Protein AF-W1XYH3-F1 (afdb_monomer_lite)

pLDDT: mean 91.87, std 9.47, range [54.69, 98.69]

Sequence (78 aa):
HDQGLFGIVQGAGFEDLRRQSAHDLVSMDFPGYSIGGLAVGETHEEMNAVLDFTTQLLPENKPRYLMGVGAPDSLIDG

Foldseek 3Di:
DDDFDEQEQDDALDLVSSLVSLVVRVVVPGQAYEYDNLQDDDDPVSSLNSCVRNVVSHDPPHDYHYPPDDDPVSVVSD

Structure (mmCIF, N/CA/C/O backbone):
data_AF-W1XYH3-F1
#
_entry.id   AF-W1XYH3-F1
#
loop_
_atom_site.group_PDB
_atom_site.id
_atom_site.type_symbol
_atom_site.label_atom_id
_atom_site.label_alt_id
_atom_site.label_comp_id
_atom_site.label_asym_id
_atom_site.label_entity_id
_atom_site.label_seq_id
_atom_site.pdbx_PDB_ins_code
_atom_site.Cartn_x
_atom_site.Cartn_y
_atom_site.Cartn_z
_atom_site.occupancy
_atom_site.B_iso_or_equiv
_atom_site.auth_seq_id
_atom_site.auth_comp_id
_atom_site.auth_asym_id
_atom_site.auth_atom_id
_atom_site.pdbx_PDB_model_num
ATOM 1 N N . HIS A 1 1 ? -4.141 14.932 20.915 1.00 65.12 1 HIS A N 1
ATOM 2 C CA . HIS A 1 1 ? -3.385 14.609 19.693 1.00 65.12 1 HIS A CA 1
ATOM 3 C C . HIS A 1 1 ? -3.746 13.190 19.327 1.00 65.12 1 HIS A C 1
ATOM 5 O O . HIS A 1 1 ? -3.447 12.307 20.117 1.00 65.12 1 HIS A O 1
ATOM 11 N N . ASP A 1 2 ? -4.476 13.002 18.233 1.00 85.31 2 ASP A N 1
ATOM 12 C CA . ASP A 1 2 ? -4.821 11.672 17.732 1.00 85.31 2 ASP A CA 1
ATOM 13 C C . ASP A 1 2 ? -3.842 11.326 16.601 1.00 85.31 2 ASP A C 1
ATOM 15 O O . ASP A 1 2 ? -3.544 12.187 15.769 1.00 85.31 2 ASP A O 1
ATOM 19 N N . GLN A 1 3 ? -3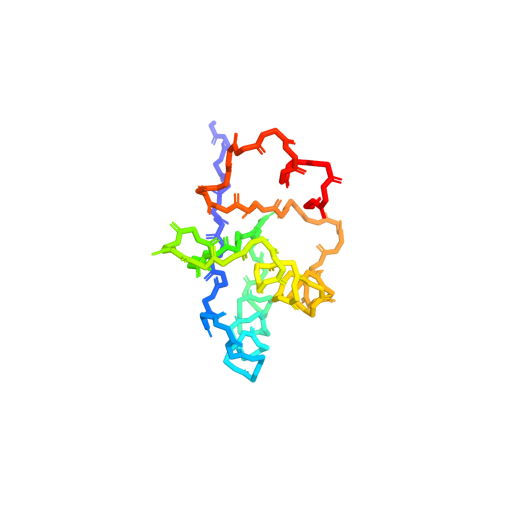.259 10.129 16.629 1.00 91.94 3 GLN A N 1
ATOM 20 C CA . GLN A 1 3 ? -2.239 9.683 15.675 1.00 91.94 3 GLN A CA 1
ATOM 21 C C . GLN A 1 3 ? -2.623 8.302 15.141 1.00 91.94 3 GLN A C 1
ATOM 23 O O . GLN A 1 3 ? -2.878 7.387 15.919 1.00 91.94 3 GLN A O 1
ATOM 28 N N . GLY A 1 4 ? -2.622 8.138 13.816 1.00 92.19 4 GLY A N 1
ATOM 29 C CA . GLY A 1 4 ? -2.862 6.849 13.166 1.00 92.19 4 GLY A CA 1
ATOM 30 C C . GLY A 1 4 ? -1.556 6.113 12.866 1.00 92.19 4 GLY A C 1
ATOM 31 O O . GLY A 1 4 ? -0.677 6.665 12.208 1.00 92.19 4 GLY A O 1
ATOM 32 N N . LEU A 1 5 ? -1.440 4.861 13.312 1.00 96.81 5 LEU A N 1
ATOM 33 C CA . LEU A 1 5 ? -0.354 3.953 12.928 1.00 96.81 5 LEU A CA 1
ATOM 34 C C . LEU A 1 5 ? -0.800 3.083 11.750 1.00 96.81 5 LEU A C 1
ATOM 36 O O . LEU A 1 5 ? -1.798 2.383 11.861 1.00 96.81 5 LEU A O 1
ATOM 40 N N . PHE A 1 6 ? -0.081 3.112 10.630 1.00 98.38 6 PHE A N 1
ATOM 41 C CA . PHE A 1 6 ? -0.463 2.362 9.430 1.00 98.38 6 PHE A CA 1
ATOM 42 C C . PHE A 1 6 ? 0.435 1.141 9.233 1.00 98.38 6 PHE A C 1
ATOM 44 O O . PHE A 1 6 ? 1.659 1.244 9.341 1.00 98.38 6 PHE A O 1
ATOM 51 N N . GLY A 1 7 ? -0.168 -0.002 8.901 1.00 98.31 7 GLY A N 1
ATOM 52 C CA . GLY A 1 7 ? 0.565 -1.169 8.403 1.00 98.31 7 GLY A CA 1
ATOM 53 C C . GLY A 1 7 ? 0.947 -0.972 6.935 1.00 98.31 7 GLY A C 1
ATOM 54 O O . GLY A 1 7 ? 0.174 -0.383 6.189 1.00 98.31 7 GLY A O 1
ATOM 55 N N . ILE A 1 8 ? 2.113 -1.452 6.493 1.00 98.50 8 ILE A N 1
ATOM 56 C CA . ILE A 1 8 ? 2.573 -1.285 5.102 1.00 98.50 8 ILE A CA 1
ATOM 57 C C . ILE A 1 8 ? 2.691 -2.652 4.433 1.00 98.50 8 ILE A C 1
ATOM 59 O O . ILE A 1 8 ? 3.592 -3.424 4.761 1.00 98.50 8 ILE A O 1
ATOM 63 N N . VAL A 1 9 ? 1.812 -2.929 3.472 1.00 98.56 9 VAL A N 1
ATOM 64 C CA . VAL A 1 9 ? 1.836 -4.155 2.671 1.00 98.56 9 VAL A CA 1
ATOM 65 C C . VAL A 1 9 ? 3.063 -4.157 1.763 1.00 98.56 9 VAL A C 1
ATOM 67 O O . VAL A 1 9 ? 3.319 -3.184 1.045 1.00 98.56 9 VAL A O 1
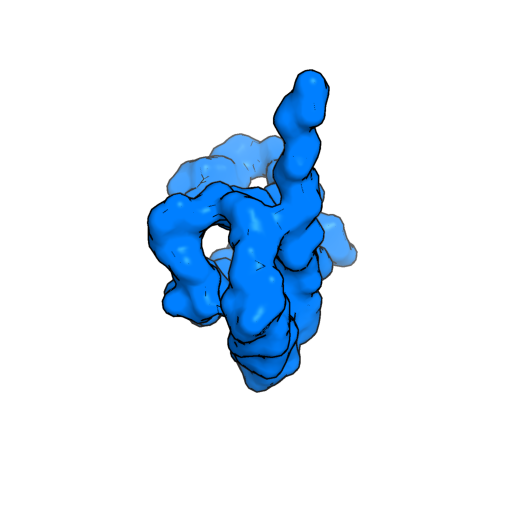ATOM 70 N N . GLN A 1 10 ? 3.791 -5.272 1.769 1.00 97.81 10 GLN A N 1
ATOM 71 C CA . GLN A 1 10 ? 4.982 -5.530 0.954 1.00 97.81 10 GLN A CA 1
ATOM 72 C C . GLN A 1 10 ? 4.799 -6.802 0.115 1.00 97.81 10 GLN A C 1
ATOM 74 O O . GLN A 1 10 ? 3.809 -7.510 0.266 1.00 97.81 10 GLN A O 1
ATOM 79 N N . GLY A 1 11 ? 5.752 -7.085 -0.776 1.00 96.12 11 GLY A N 1
ATOM 80 C CA . GLY A 1 11 ? 5.732 -8.285 -1.626 1.00 96.12 11 GLY A CA 1
ATOM 81 C C . GLY A 1 11 ? 6.085 -8.045 -3.095 1.00 96.12 11 GLY A C 1
ATOM 82 O O . GLY A 1 11 ? 5.988 -8.974 -3.888 1.00 96.12 11 GLY A O 1
ATOM 83 N N . ALA A 1 12 ? 6.511 -6.828 -3.467 1.00 93.62 12 ALA A N 1
ATOM 84 C CA . ALA A 1 12 ? 6.819 -6.453 -4.854 1.00 93.62 12 ALA A CA 1
ATOM 85 C C . ALA A 1 12 ? 5.664 -6.844 -5.803 1.00 93.62 12 ALA A C 1
ATOM 87 O O . ALA A 1 12 ? 4.506 -6.583 -5.464 1.00 93.62 12 ALA A O 1
ATOM 88 N N . GLY A 1 13 ? 5.973 -7.466 -6.945 1.00 93.69 13 GLY A N 1
ATOM 89 C CA . GLY A 1 13 ? 4.995 -8.001 -7.897 1.00 93.69 13 GLY A CA 1
ATOM 90 C C . GLY A 1 13 ? 4.494 -9.420 -7.599 1.00 93.69 13 GLY A C 1
ATOM 91 O O . GLY A 1 13 ? 3.807 -10.001 -8.432 1.00 93.69 13 GLY A O 1
ATOM 92 N N . PHE A 1 14 ? 4.846 -10.010 -6.453 1.00 96.19 14 PHE A N 1
ATOM 93 C CA . PHE A 1 14 ? 4.495 -11.393 -6.122 1.00 96.19 14 PHE A CA 1
ATOM 94 C C . PHE A 1 14 ? 3.182 -11.453 -5.333 1.00 96.19 14 PHE A C 1
ATOM 96 O O . PHE A 1 14 ? 3.099 -10.977 -4.198 1.00 96.19 14 PHE A O 1
ATOM 103 N N . GLU A 1 15 ? 2.148 -12.044 -5.937 1.00 97.62 15 GLU A N 1
ATOM 104 C CA . GLU A 1 15 ? 0.800 -12.115 -5.358 1.00 97.62 15 GLU A CA 1
ATOM 105 C C . GLU A 1 15 ? 0.757 -12.886 -4.031 1.00 97.62 15 GLU A C 1
ATOM 107 O O . GLU A 1 15 ? 0.104 -12.459 -3.079 1.00 97.62 15 GLU A O 1
ATOM 112 N N . ASP A 1 16 ? 1.466 -14.007 -3.936 1.00 98.25 16 ASP A N 1
ATOM 113 C CA . ASP A 1 16 ? 1.519 -14.846 -2.739 1.00 98.25 16 ASP A CA 1
ATOM 114 C C . ASP A 1 16 ? 2.135 -14.102 -1.546 1.00 98.25 16 ASP A C 1
ATOM 116 O O . ASP A 1 16 ? 1.575 -14.113 -0.445 1.00 98.25 16 ASP A O 1
ATOM 120 N N . LEU A 1 17 ? 3.235 -13.378 -1.774 1.00 98.44 17 LEU A N 1
ATOM 121 C CA . LEU A 1 17 ? 3.887 -12.561 -0.750 1.00 98.44 17 LEU A CA 1
ATOM 122 C C . LEU A 1 17 ? 3.018 -11.371 -0.331 1.00 98.44 17 LEU A C 1
ATOM 124 O O . LEU A 1 17 ? 2.911 -11.076 0.861 1.00 98.44 17 LEU A O 1
ATOM 128 N N . ARG A 1 18 ? 2.358 -10.715 -1.292 1.00 98.31 18 ARG A N 1
ATOM 129 C CA . ARG A 1 18 ? 1.392 -9.637 -1.025 1.00 98.31 18 ARG A CA 1
ATOM 130 C C . ARG A 1 18 ? 0.226 -10.135 -0.186 1.00 98.31 18 ARG A C 1
ATOM 132 O O . ARG A 1 18 ? -0.159 -9.471 0.776 1.00 98.31 18 ARG A O 1
ATOM 139 N N . ARG A 1 19 ? -0.293 -11.322 -0.501 1.00 98.56 19 ARG A N 1
ATOM 140 C CA . ARG A 1 19 ? -1.394 -11.946 0.231 1.00 98.56 19 ARG A CA 1
ATOM 141 C C . ARG A 1 19 ? -1.007 -12.291 1.660 1.00 98.56 19 ARG A C 1
ATOM 143 O O . ARG A 1 19 ? -1.758 -11.966 2.578 1.00 98.56 19 ARG A O 1
ATOM 150 N N . GLN A 1 20 ? 0.171 -12.877 1.857 1.00 98.69 20 GLN A N 1
ATOM 151 C CA . GLN A 1 20 ? 0.703 -13.143 3.192 1.00 98.69 20 GLN A CA 1
ATOM 152 C C . GLN A 1 20 ? 0.850 -11.841 3.995 1.00 98.69 20 GLN A C 1
ATOM 154 O O . GLN A 1 20 ? 0.312 -11.729 5.095 1.00 98.69 20 GLN A O 1
ATOM 159 N N . SER A 1 21 ? 1.494 -10.824 3.411 1.00 98.69 21 SER A N 1
ATOM 160 C CA . SER A 1 21 ? 1.694 -9.524 4.058 1.00 98.69 21 SER A CA 1
ATOM 161 C C . SER A 1 21 ? 0.371 -8.848 4.432 1.00 98.69 21 SER A C 1
ATOM 163 O O . SER A 1 21 ? 0.248 -8.336 5.544 1.00 98.69 21 SER A O 1
ATOM 165 N N . ALA A 1 22 ? -0.622 -8.859 3.540 1.00 98.62 22 ALA A N 1
ATOM 166 C CA . ALA A 1 22 ? -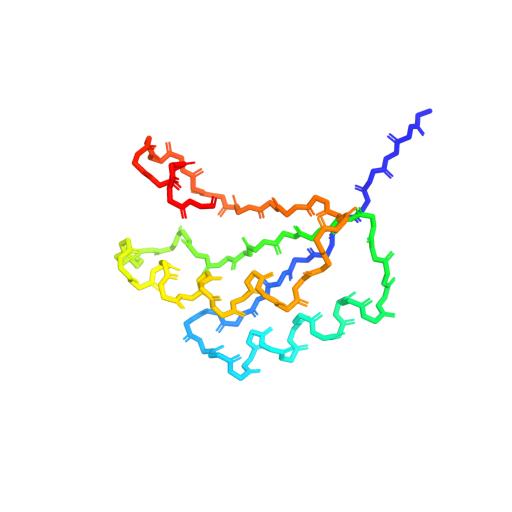1.935 -8.282 3.803 1.00 98.62 22 ALA A CA 1
ATOM 167 C C . ALA A 1 22 ? -2.664 -9.022 4.934 1.00 98.62 22 ALA A C 1
ATOM 169 O O . ALA A 1 22 ? -3.142 -8.372 5.860 1.00 98.62 22 ALA A O 1
ATOM 170 N N . HIS A 1 23 ? -2.706 -10.358 4.913 1.00 98.56 23 HIS A N 1
ATOM 171 C CA . HIS A 1 23 ? -3.363 -11.131 5.971 1.00 98.56 23 HIS A CA 1
ATOM 172 C C . HIS A 1 23 ? -2.736 -10.900 7.345 1.00 98.56 23 HIS A C 1
ATOM 174 O O . HIS A 1 23 ? -3.466 -10.658 8.310 1.00 98.56 23 HIS A O 1
ATOM 180 N N . ASP A 1 24 ? -1.406 -10.922 7.429 1.00 98.69 24 ASP A N 1
ATOM 181 C CA . ASP A 1 24 ? -0.699 -10.706 8.689 1.00 98.69 24 ASP A CA 1
ATOM 182 C C . ASP A 1 24 ? -0.991 -9.311 9.243 1.00 98.69 24 ASP A C 1
ATOM 184 O O . ASP A 1 24 ? -1.354 -9.175 10.410 1.00 98.69 24 ASP A O 1
ATOM 188 N N . LEU A 1 25 ? -0.916 -8.272 8.406 1.00 98.62 25 LEU A N 1
ATOM 189 C CA . LEU A 1 25 ? -1.192 -6.900 8.835 1.00 98.62 25 LEU A CA 1
ATOM 190 C C . LEU A 1 25 ? -2.659 -6.693 9.214 1.00 98.62 25 LEU A C 1
ATOM 192 O O . LEU A 1 25 ? -2.937 -6.038 10.218 1.00 98.62 25 LEU A O 1
ATOM 196 N N . VAL A 1 26 ? -3.599 -7.253 8.450 1.00 98.38 26 VAL A N 1
ATOM 197 C CA . VAL A 1 26 ? -5.035 -7.149 8.744 1.00 98.38 26 VAL A CA 1
ATOM 198 C C . VAL A 1 26 ? -5.377 -7.825 10.068 1.00 98.38 26 VAL A C 1
ATOM 200 O O . VAL A 1 26 ? -6.190 -7.294 10.824 1.00 98.38 26 VAL A O 1
ATOM 203 N N . SER A 1 27 ? -4.707 -8.932 10.406 1.00 98.44 27 SER A N 1
ATOM 204 C CA . SER A 1 27 ? -4.881 -9.607 11.699 1.00 98.44 27 SER A CA 1
ATOM 205 C C . SER A 1 27 ? -4.465 -8.752 12.909 1.00 98.44 27 SER A C 1
ATOM 207 O O . SER A 1 27 ? -4.904 -9.022 14.025 1.00 98.44 27 SER A O 1
ATOM 209 N N . MET A 1 28 ? -3.656 -7.706 12.693 1.00 98.25 28 MET A N 1
ATOM 210 C CA . MET A 1 28 ? -3.197 -6.767 13.726 1.00 98.25 28 MET A CA 1
ATOM 211 C C . MET A 1 28 ? -4.106 -5.535 13.888 1.00 98.25 28 MET A C 1
ATOM 213 O O . MET A 1 28 ? -3.895 -4.746 14.805 1.00 98.25 28 MET A O 1
ATOM 217 N N . ASP A 1 29 ? -5.110 -5.366 13.022 1.00 97.50 29 ASP A N 1
ATOM 218 C CA . ASP A 1 29 ? -6.170 -4.355 13.132 1.00 97.50 29 ASP A CA 1
ATOM 219 C C . ASP A 1 29 ? -5.707 -2.876 13.170 1.00 97.50 29 ASP A C 1
ATOM 221 O O . ASP A 1 29 ? -6.266 -2.046 13.887 1.00 97.50 29 ASP A O 1
ATOM 225 N N . PHE A 1 30 ? -4.734 -2.486 12.339 1.00 98.00 30 PHE A N 1
ATOM 226 C CA . PHE A 1 30 ? -4.284 -1.086 12.244 1.00 98.00 30 PHE A CA 1
ATOM 227 C C . PHE A 1 30 ? -5.408 -0.117 11.818 1.00 98.00 30 PHE A C 1
ATOM 229 O O . PHE A 1 30 ? -6.291 -0.509 11.050 1.00 98.00 30 PHE A O 1
ATOM 236 N N . PRO A 1 31 ? -5.388 1.165 12.241 1.00 97.31 31 PRO A N 1
ATOM 237 C CA . PRO A 1 31 ? -6.362 2.176 11.812 1.00 97.31 31 PRO A CA 1
ATOM 238 C C . PRO A 1 31 ? -6.342 2.472 10.303 1.00 97.31 31 PRO A C 1
ATOM 240 O O . PRO A 1 31 ? -7.319 3.010 9.789 1.00 97.31 31 PRO A O 1
ATOM 243 N N . GLY A 1 32 ? -5.277 2.103 9.588 1.00 97.94 32 GLY A N 1
ATOM 244 C CA . GLY A 1 32 ? -5.199 2.170 8.131 1.00 97.94 32 GLY A CA 1
ATOM 245 C C . GLY A 1 32 ? -4.049 1.332 7.578 1.00 97.94 32 GLY A C 1
ATOM 246 O O . GLY A 1 32 ? -3.196 0.848 8.329 1.00 97.94 32 GLY A O 1
ATOM 247 N N . TYR A 1 33 ? -4.042 1.153 6.260 1.00 98.50 33 TYR A N 1
ATOM 248 C CA . TYR A 1 33 ? -3.070 0.316 5.563 1.00 98.50 33 TYR A CA 1
ATOM 249 C C . TYR A 1 33 ? -2.478 1.056 4.373 1.00 98.50 33 TYR A C 1
ATOM 251 O O . TYR A 1 33 ? -3.173 1.753 3.641 1.00 98.50 33 TYR A O 1
ATOM 259 N N . SER A 1 34 ? -1.187 0.886 4.158 1.00 97.88 34 SER A N 1
ATOM 260 C CA . SER A 1 34 ? -0.472 1.435 3.017 1.00 97.88 34 SER A CA 1
ATOM 261 C C . SER A 1 34 ? -0.034 0.316 2.084 1.00 97.88 34 SER A C 1
ATOM 263 O O . SER A 1 34 ? 0.269 -0.791 2.528 1.00 97.88 34 SER A O 1
ATOM 265 N N . ILE A 1 35 ? 0.062 0.615 0.795 1.00 97.50 35 ILE A N 1
ATOM 266 C CA . ILE A 1 35 ? 0.632 -0.267 -0.217 1.00 97.50 35 ILE A CA 1
ATOM 267 C C . ILE A 1 35 ? 2.002 0.304 -0.575 1.00 97.50 35 ILE A C 1
ATOM 269 O O . ILE A 1 35 ? 2.105 1.392 -1.143 1.00 97.50 35 ILE A O 1
ATOM 273 N N . GLY A 1 36 ? 3.057 -0.401 -0.167 1.00 96.00 36 GLY A N 1
ATOM 274 C CA . GLY A 1 36 ? 4.443 -0.007 -0.404 1.00 96.00 36 GLY A CA 1
ATOM 275 C C . GLY A 1 36 ? 5.101 -0.815 -1.520 1.00 96.00 36 GLY A C 1
ATOM 276 O O . GLY A 1 36 ? 4.604 -1.870 -1.921 1.00 96.00 36 GLY A O 1
ATOM 277 N N . GLY A 1 37 ? 6.250 -0.327 -1.993 1.00 92.81 37 GLY A N 1
ATOM 278 C CA . GLY A 1 37 ? 7.088 -1.042 -2.959 1.00 92.81 37 GLY A CA 1
ATOM 279 C C . GLY A 1 37 ? 6.485 -1.146 -4.361 1.00 92.81 37 GLY A C 1
ATOM 280 O O . GLY A 1 37 ? 6.738 -2.152 -5.014 1.00 92.81 37 GLY A O 1
ATOM 281 N N . LEU A 1 38 ? 5.667 -0.154 -4.753 1.00 89.00 38 LEU A N 1
ATOM 282 C CA . LEU A 1 38 ? 5.048 -0.030 -6.082 1.00 89.00 38 LEU A CA 1
ATOM 283 C C . LEU A 1 38 ? 5.463 1.240 -6.872 1.00 89.00 38 LEU A C 1
ATOM 285 O O . LEU A 1 38 ? 4.756 1.701 -7.761 1.00 89.00 38 LEU A O 1
ATOM 289 N N . ALA A 1 39 ? 6.572 1.871 -6.481 1.00 83.06 39 ALA A N 1
ATOM 290 C CA . ALA A 1 39 ? 7.066 3.119 -7.076 1.00 83.06 39 ALA A CA 1
ATOM 291 C C . ALA A 1 39 ? 8.600 3.095 -7.223 1.00 83.06 39 ALA A C 1
ATOM 293 O O . ALA A 1 39 ? 9.301 4.034 -6.838 1.00 83.06 39 ALA A O 1
ATOM 294 N N . VAL A 1 40 ? 9.137 1.965 -7.682 1.00 83.81 40 VAL A N 1
ATOM 295 C CA . VAL A 1 40 ? 10.576 1.656 -7.736 1.00 83.81 40 VAL A CA 1
ATOM 296 C C . VAL A 1 40 ? 11.105 1.419 -9.156 1.00 83.81 40 VAL A C 1
ATOM 298 O O . VAL A 1 40 ? 12.311 1.230 -9.315 1.00 83.81 40 VAL A O 1
ATOM 301 N N . GLY A 1 41 ? 10.254 1.488 -10.184 1.00 83.31 41 GLY A N 1
ATOM 302 C CA . GLY A 1 41 ? 10.647 1.454 -11.601 1.00 83.31 41 GLY A CA 1
ATOM 303 C C . GLY A 1 41 ? 9.789 0.556 -12.501 1.00 83.31 41 GLY A C 1
ATOM 304 O O . GLY A 1 41 ? 10.144 0.361 -13.660 1.00 83.31 41 GLY A O 1
ATOM 305 N N . GLU A 1 42 ? 8.701 -0.002 -11.976 1.00 86.69 42 GLU A N 1
ATOM 306 C CA . GLU A 1 42 ? 7.683 -0.741 -12.720 1.00 86.69 42 GLU A CA 1
ATOM 307 C C . GLU A 1 42 ? 6.895 0.146 -13.691 1.00 86.69 42 GLU A C 1
ATOM 309 O O . GLU A 1 42 ? 6.816 1.372 -13.560 1.00 86.69 42 GLU A O 1
ATOM 314 N N . THR A 1 43 ? 6.278 -0.499 -14.673 1.00 90.56 43 THR A N 1
ATOM 315 C CA . THR A 1 43 ? 5.292 0.129 -15.553 1.00 90.56 43 THR A CA 1
ATOM 316 C C . THR A 1 43 ? 3.959 0.342 -14.826 1.00 90.56 43 THR A C 1
ATOM 318 O O . THR A 1 43 ? 3.639 -0.350 -13.859 1.00 90.56 43 THR A O 1
ATOM 321 N N . HIS A 1 44 ? 3.132 1.270 -15.319 1.00 88.12 44 HIS A N 1
ATOM 322 C CA . HIS A 1 44 ? 1.775 1.456 -14.784 1.00 88.12 44 HIS A CA 1
ATOM 323 C C . HIS A 1 44 ? 0.919 0.187 -14.879 1.00 88.12 44 HIS A C 1
ATOM 325 O O . HIS A 1 44 ? 0.126 -0.074 -13.985 1.00 88.12 44 HIS A O 1
ATOM 331 N N . GLU A 1 45 ? 1.089 -0.613 -15.934 1.00 90.94 45 GLU A N 1
ATOM 332 C CA . GLU A 1 45 ? 0.351 -1.868 -16.105 1.00 90.94 45 GLU A CA 1
ATOM 333 C C . GLU A 1 45 ? 0.731 -2.894 -15.029 1.00 90.94 45 GLU A C 1
ATOM 335 O O . GLU A 1 45 ? -0.146 -3.493 -14.410 1.00 90.94 45 GLU A O 1
ATOM 340 N N . GLU A 1 46 ? 2.027 -3.041 -14.742 1.00 92.00 46 GLU A N 1
ATOM 341 C CA . GLU A 1 46 ? 2.513 -3.911 -13.665 1.00 92.00 46 GLU A CA 1
ATOM 342 C C . GLU A 1 46 ? 2.042 -3.425 -12.289 1.00 92.00 46 GLU A C 1
ATOM 344 O O . GLU A 1 46 ? 1.587 -4.231 -11.478 1.00 92.00 46 GLU A O 1
ATOM 349 N N . MET A 1 47 ? 2.101 -2.114 -12.031 1.00 92.62 47 MET A N 1
ATOM 350 C CA . MET A 1 47 ? 1.580 -1.519 -10.799 1.00 92.62 47 MET A CA 1
ATOM 351 C C . MET A 1 47 ? 0.086 -1.828 -10.629 1.00 92.62 47 MET A C 1
ATOM 353 O O . MET A 1 47 ? -0.310 -2.345 -9.583 1.00 92.62 47 MET A O 1
ATOM 357 N N . ASN A 1 48 ? -0.728 -1.554 -11.652 1.00 92.25 48 ASN A N 1
ATOM 358 C CA . ASN A 1 48 ? -2.176 -1.764 -11.619 1.00 92.25 48 ASN A CA 1
ATOM 359 C C . ASN A 1 48 ? -2.521 -3.246 -11.423 1.00 92.25 48 ASN A C 1
ATOM 361 O O . ASN A 1 48 ? -3.346 -3.568 -10.572 1.00 92.25 48 ASN A O 1
ATOM 365 N N . ALA A 1 49 ? -1.815 -4.158 -12.099 1.00 94.25 49 ALA A N 1
ATOM 366 C CA . ALA A 1 49 ? -1.995 -5.595 -11.905 1.00 94.25 49 ALA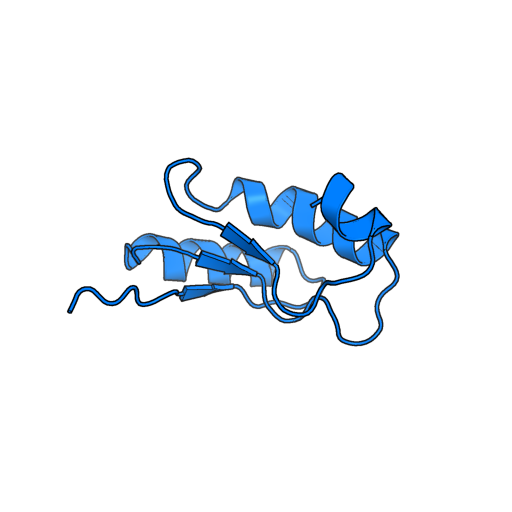 A CA 1
ATOM 367 C C . ALA A 1 49 ? -1.739 -6.026 -10.448 1.00 94.25 49 ALA A C 1
ATOM 369 O O . ALA A 1 49 ? -2.441 -6.892 -9.926 1.00 94.25 49 ALA A O 1
ATOM 370 N N . VAL A 1 50 ? -0.765 -5.412 -9.763 1.00 95.81 50 VAL A N 1
ATOM 371 C CA . VAL A 1 50 ? -0.523 -5.677 -8.336 1.00 95.81 50 VAL A CA 1
ATOM 372 C C . VAL A 1 50 ? -1.601 -5.062 -7.446 1.00 95.81 50 VAL A C 1
ATOM 374 O O . VAL A 1 50 ? -2.006 -5.673 -6.449 1.00 95.81 50 VAL A O 1
ATOM 377 N N . LEU A 1 51 ? -2.077 -3.861 -7.776 1.00 95.06 51 LEU A N 1
ATOM 378 C CA . LEU A 1 51 ? -3.149 -3.189 -7.041 1.00 95.06 51 LEU A CA 1
ATOM 379 C C . LEU A 1 51 ? -4.468 -3.965 -7.111 1.00 95.06 51 LEU A C 1
ATOM 381 O O . LEU A 1 51 ? -5.132 -4.090 -6.076 1.00 95.06 51 LEU A O 1
ATOM 385 N N . ASP A 1 52 ? -4.796 -4.544 -8.267 1.00 94.56 52 ASP A N 1
ATOM 386 C CA . ASP A 1 52 ? -6.034 -5.292 -8.507 1.00 94.56 52 ASP A CA 1
ATOM 387 C C . ASP A 1 52 ? -6.246 -6.407 -7.483 1.00 94.56 52 ASP A C 1
ATOM 389 O O . ASP A 1 52 ? -7.328 -6.526 -6.904 1.00 94.56 52 ASP A O 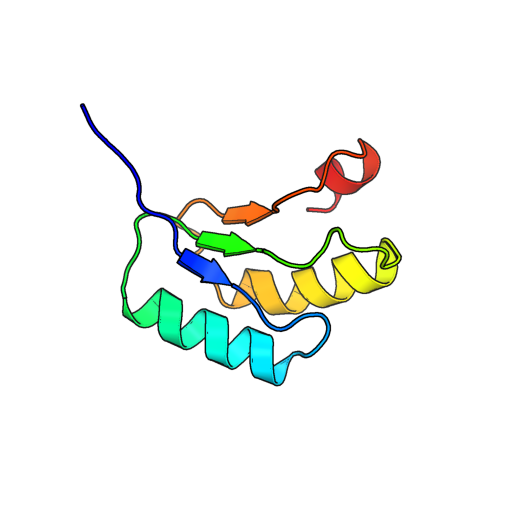1
ATOM 393 N N . PHE A 1 53 ? -5.212 -7.204 -7.205 1.00 94.81 53 PHE A N 1
ATOM 394 C CA . PHE A 1 53 ? -5.316 -8.256 -6.196 1.00 94.81 53 PHE A CA 1
ATOM 395 C C . PHE A 1 53 ? -4.987 -7.763 -4.781 1.00 94.81 53 PHE A C 1
ATOM 397 O O . PHE A 1 53 ? -5.516 -8.309 -3.818 1.00 94.81 53 PHE A O 1
ATOM 404 N N . THR A 1 54 ? -4.134 -6.744 -4.603 1.00 97.38 54 THR A N 1
ATOM 405 C CA . THR A 1 54 ? -3.714 -6.301 -3.258 1.00 97.38 54 THR A CA 1
ATOM 406 C C . THR A 1 54 ? -4.829 -5.548 -2.533 1.00 97.38 54 THR A C 1
ATOM 408 O O . THR A 1 54 ? -5.060 -5.773 -1.344 1.00 97.38 54 THR A O 1
ATOM 411 N N . THR A 1 55 ? -5.538 -4.655 -3.225 1.00 96.25 55 THR A N 1
ATOM 412 C CA . THR A 1 55 ? -6.570 -3.793 -2.619 1.00 96.25 55 THR A CA 1
ATOM 413 C C . THR A 1 55 ? -7.784 -4.581 -2.126 1.00 96.25 55 THR A C 1
ATOM 415 O O . THR A 1 55 ? -8.374 -4.211 -1.110 1.00 96.25 55 THR A O 1
ATOM 418 N N . GLN A 1 56 ? -8.109 -5.702 -2.778 1.00 96.19 56 GLN A N 1
ATOM 419 C CA . GLN A 1 56 ? -9.196 -6.614 -2.395 1.00 96.19 56 GLN A CA 1
ATOM 420 C C . GLN A 1 56 ? -8.951 -7.322 -1.055 1.00 96.19 56 GLN A C 1
ATOM 422 O O . GLN A 1 56 ? -9.893 -7.786 -0.416 1.00 96.19 56 GLN A O 1
ATOM 427 N N . LEU A 1 57 ? -7.694 -7.401 -0.612 1.00 97.81 57 LEU A N 1
ATOM 428 C CA . LEU A 1 57 ? -7.311 -8.061 0.639 1.00 97.81 57 LEU A CA 1
ATOM 429 C C . LEU A 1 57 ? -7.363 -7.119 1.847 1.00 97.81 57 LEU A C 1
ATOM 431 O O . LEU A 1 57 ? -7.204 -7.566 2.983 1.00 97.81 57 LEU A O 1
ATOM 435 N N . LEU A 1 58 ? -7.553 -5.818 1.615 1.00 98.12 58 LEU A N 1
ATOM 436 C CA . LEU A 1 58 ? -7.556 -4.799 2.659 1.00 98.12 58 LEU A CA 1
ATOM 437 C C . LEU A 1 58 ? -8.989 -4.411 3.046 1.00 98.12 58 LEU A C 1
ATOM 439 O O . LEU A 1 58 ? -9.865 -4.376 2.185 1.00 98.12 58 LEU A O 1
ATOM 443 N N . PRO A 1 59 ? -9.262 -4.045 4.310 1.00 97.81 59 PRO A N 1
ATOM 444 C CA . PRO A 1 59 ? -10.594 -3.607 4.720 1.00 97.81 59 PRO A CA 1
ATOM 445 C C . PRO A 1 59 ? -11.060 -2.374 3.932 1.00 97.81 59 PRO A C 1
ATOM 447 O O . PRO A 1 59 ? -10.306 -1.416 3.766 1.00 97.81 59 PRO A O 1
ATOM 450 N N . GLU A 1 60 ? -12.300 -2.392 3.440 1.00 96.44 60 GLU A N 1
ATOM 451 C CA . GLU A 1 60 ? -12.904 -1.272 2.689 1.00 96.44 60 GLU A CA 1
ATOM 452 C C . GLU A 1 60 ? -13.243 -0.078 3.584 1.00 96.44 60 GLU A C 1
ATOM 454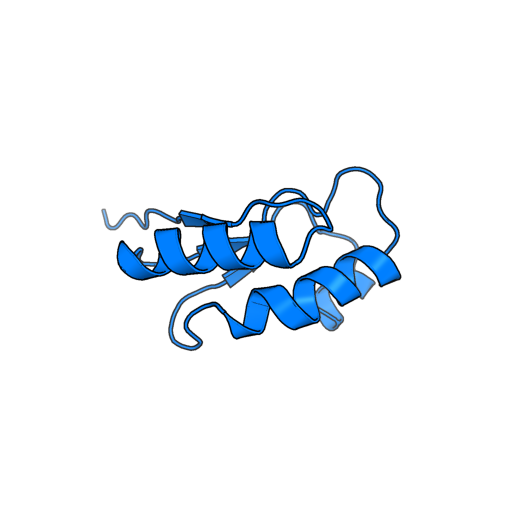 O O . GLU A 1 60 ? -13.253 1.067 3.146 1.00 96.44 60 GLU A O 1
ATOM 459 N N . ASN A 1 61 ? -13.490 -0.337 4.867 1.00 96.81 61 ASN A N 1
ATOM 460 C CA . ASN A 1 61 ? -13.849 0.676 5.852 1.00 96.81 61 ASN A CA 1
ATOM 461 C C . ASN A 1 61 ? -12.634 1.370 6.489 1.00 96.81 61 ASN A C 1
ATOM 463 O O . ASN A 1 61 ? -12.806 2.118 7.453 1.00 96.81 61 ASN A O 1
ATOM 467 N N . LYS A 1 62 ? -11.415 1.103 6.004 1.00 97.31 62 LYS A N 1
ATOM 468 C CA . LYS A 1 62 ? -10.174 1.694 6.516 1.00 97.31 62 LYS A CA 1
ATOM 469 C C . LYS A 1 62 ? -9.408 2.394 5.392 1.00 97.31 62 LYS A C 1
ATOM 471 O O . LYS A 1 62 ? -9.430 1.910 4.262 1.00 97.31 62 LYS A O 1
ATOM 476 N N . PRO A 1 63 ? -8.713 3.511 5.675 1.00 96.75 63 PRO A N 1
ATOM 477 C CA . PRO A 1 63 ? -7.931 4.212 4.667 1.00 96.75 63 PRO A CA 1
ATOM 478 C C . PRO A 1 63 ? -6.867 3.306 4.043 1.00 96.75 63 PRO A C 1
ATOM 480 O O . PRO A 1 63 ? -6.182 2.560 4.751 1.00 96.75 63 PRO A O 1
ATOM 483 N N . ARG A 1 64 ? -6.716 3.427 2.722 1.00 97.12 64 ARG A N 1
ATOM 484 C CA . ARG A 1 64 ? -5.708 2.739 1.915 1.00 97.12 64 ARG A CA 1
ATOM 485 C C . ARG A 1 64 ? -4.802 3.786 1.277 1.00 97.12 64 ARG A C 1
ATOM 487 O O . ARG A 1 64 ? -5.293 4.661 0.573 1.00 97.12 64 ARG A O 1
ATOM 494 N N . TYR A 1 65 ? -3.504 3.734 1.555 1.00 95.56 65 TYR A N 1
ATOM 495 C CA . TYR A 1 65 ? -2.539 4.710 1.042 1.00 95.56 65 TYR A CA 1
ATOM 496 C C . TYR A 1 65 ? -1.550 4.061 0.071 1.00 95.56 65 TYR A C 1
ATOM 498 O O . TYR A 1 65 ? -0.674 3.302 0.482 1.00 95.56 65 TYR A O 1
ATOM 506 N N . LEU A 1 66 ? -1.658 4.392 -1.215 1.00 94.50 66 LEU A N 1
ATOM 507 C CA . LEU A 1 66 ? -0.668 4.018 -2.222 1.00 94.50 66 LEU A CA 1
ATOM 508 C C . LEU A 1 66 ? 0.570 4.925 -2.117 1.00 94.50 66 LEU A C 1
ATOM 510 O O . LEU A 1 66 ? 0.513 6.117 -2.413 1.00 94.50 66 LEU A O 1
ATOM 514 N N . MET A 1 67 ? 1.690 4.372 -1.646 1.00 93.25 67 MET A N 1
ATOM 515 C CA . MET A 1 67 ? 2.883 5.155 -1.313 1.00 93.25 67 MET A CA 1
ATOM 516 C C . MET A 1 67 ? 3.763 5.423 -2.534 1.00 93.25 67 MET A C 1
ATOM 518 O O . MET A 1 67 ? 4.160 4.496 -3.233 1.00 93.25 67 MET A O 1
ATOM 522 N N . GLY A 1 68 ? 4.172 6.682 -2.709 1.00 88.06 68 GLY A N 1
ATOM 523 C CA . GLY A 1 68 ? 5.179 7.066 -3.707 1.00 88.06 68 GLY A CA 1
ATOM 524 C C . GLY A 1 68 ? 4.644 7.264 -5.127 1.00 88.06 68 GLY A C 1
ATOM 525 O O . GLY A 1 68 ? 5.427 7.563 -6.022 1.00 88.06 68 GLY A O 1
ATOM 526 N N . VAL A 1 69 ? 3.329 7.157 -5.325 1.00 86.00 69 VAL A N 1
ATOM 527 C CA . VAL A 1 69 ? 2.662 7.429 -6.602 1.00 86.00 69 VAL A CA 1
ATOM 528 C C . VAL A 1 69 ? 2.187 8.880 -6.638 1.00 86.00 69 VAL A C 1
ATOM 530 O O . VAL A 1 69 ? 1.618 9.383 -5.670 1.00 86.00 69 VAL A O 1
ATOM 533 N N . GLY A 1 70 ? 2.450 9.572 -7.747 1.00 77.69 70 GLY A N 1
ATOM 534 C CA . GLY A 1 70 ? 2.110 10.992 -7.885 1.00 77.69 70 GLY A CA 1
ATOM 535 C C . GLY A 1 70 ? 1.897 11.486 -9.313 1.00 77.69 70 GLY A C 1
ATOM 536 O O . GLY A 1 70 ? 1.626 12.672 -9.496 1.00 77.69 70 GLY A O 1
ATOM 537 N N . ALA A 1 71 ? 2.016 10.617 -10.324 1.00 79.56 71 ALA A N 1
ATOM 538 C CA . ALA A 1 71 ? 1.627 10.981 -11.681 1.00 79.56 71 ALA A CA 1
ATOM 539 C C . ALA A 1 71 ? 0.092 11.144 -11.740 1.00 79.56 71 ALA A C 1
ATOM 541 O O . ALA A 1 71 ? -0.611 10.320 -11.154 1.00 79.56 71 ALA A O 1
ATOM 542 N N . PRO A 1 72 ? -0.441 12.182 -12.418 1.00 77.19 72 PRO A N 1
ATOM 543 C CA . PRO A 1 72 ? -1.881 12.448 -12.440 1.00 77.19 72 PRO A CA 1
ATOM 544 C C . PRO A 1 72 ? -2.728 11.264 -12.910 1.00 77.19 72 PRO A C 1
ATOM 546 O O . PRO A 1 72 ? -3.759 10.988 -12.305 1.00 77.19 72 PRO A O 1
ATOM 549 N N . ASP A 1 73 ? -2.272 10.547 -13.938 1.00 74.69 73 ASP A N 1
ATOM 550 C CA . ASP A 1 73 ? -3.002 9.405 -14.497 1.00 74.69 73 ASP A CA 1
ATOM 551 C C . ASP A 1 73 ? -3.133 8.266 -13.469 1.00 74.69 73 ASP A C 1
ATOM 553 O O . ASP A 1 73 ? -4.203 7.688 -13.308 1.00 74.69 73 ASP A O 1
ATOM 557 N N . SER A 1 74 ? -2.094 8.026 -12.663 1.00 70.50 74 SER A N 1
ATOM 558 C CA . SER A 1 74 ? -2.095 7.000 -11.613 1.00 70.50 74 SER A CA 1
ATOM 559 C C . SER A 1 74 ? -3.038 7.301 -10.440 1.00 70.50 74 SER A C 1
ATOM 561 O O . SER A 1 74 ? -3.321 6.411 -9.647 1.00 70.50 74 SER A O 1
ATOM 563 N N . LEU A 1 75 ? -3.493 8.550 -10.282 1.00 69.50 75 LEU A N 1
ATOM 564 C CA . LEU A 1 75 ? -4.444 8.930 -9.228 1.00 69.50 75 LEU A CA 1
ATOM 565 C C . LEU A 1 75 ? -5.895 8.618 -9.603 1.00 69.50 75 LEU A C 1
ATOM 567 O O . LEU A 1 75 ? -6.747 8.576 -8.721 1.00 69.50 75 LEU A O 1
ATOM 571 N N . ILE A 1 76 ? -6.184 8.470 -10.897 1.00 71.94 76 ILE A N 1
ATOM 572 C CA . ILE A 1 76 ? -7.525 8.147 -11.396 1.00 71.94 76 ILE A CA 1
ATOM 573 C C . ILE A 1 76 ? -7.756 6.631 -11.349 1.00 71.94 76 ILE A C 1
ATOM 575 O O . ILE A 1 76 ? -8.879 6.199 -11.101 1.00 71.94 76 ILE A O 1
ATOM 579 N N . ASP A 1 77 ? -6.691 5.854 -11.547 1.00 63.59 77 ASP A N 1
ATOM 580 C CA . ASP A 1 77 ? -6.731 4.390 -11.613 1.00 63.59 77 ASP A CA 1
ATOM 581 C C . ASP A 1 77 ? -6.545 3.693 -10.246 1.00 63.59 77 ASP A C 1
ATOM 583 O O . ASP A 1 77 ? -6.796 2.493 -10.142 1.00 63.59 77 ASP A O 1
ATOM 587 N N . GLY A 1 78 ? -6.067 4.421 -9.226 1.00 54.69 78 GLY A N 1
ATOM 588 C CA . GLY A 1 78 ? -5.632 3.887 -7.923 1.00 54.69 78 GLY A CA 1
ATOM 589 C C . GLY A 1 78 ? -6.705 3.724 -6.849 1.00 54.69 78 GLY A C 1
ATOM 590 O O . GLY A 1 78 ? -7.704 4.478 -6.848 1.00 54.69 78 GLY A O 1
#

Radius of gyration: 12.32 Å; chains: 1; bounding box: 24×30×36 Å

Secondary structure (DSSP, 8-state):
-----EEEE--TT-HHHHHHHHHHHHHTT-SEEEE-S-SSS--HHHHHHHHHHHHTTS-TTS-EEETT---HHHHHH-

InterPro domains:
  IPR002616 tRNA-guanine(15) transglycosylase-like [PF01702] (2-77)
  IPR002616 tRNA-guanine(15) transglycosylase-like [TIGR00449] (2-77)
  IPR036511 Queuine tRNA-ribosyltransferase-like [G3DSA:3.20.20.105] (1-78)
  IPR036511 Queuine tRNA-ribosyltransferase-like [SSF51713] (2-76)

Organism: NCBI:txid408170